Protein AF-A0A961Q2Y9-F1 (afdb_monomer_lite)

Structure (mmCIF, N/CA/C/O backbone):
data_AF-A0A961Q2Y9-F1
#
_entry.id   AF-A0A961Q2Y9-F1
#
loop_
_atom_site.group_PDB
_atom_site.id
_atom_site.type_symbol
_atom_site.label_atom_id
_atom_site.label_alt_id
_atom_site.label_comp_id
_atom_site.label_asym_id
_atom_site.label_entity_id
_atom_site.label_seq_id
_atom_site.pdbx_PDB_ins_code
_atom_site.Cartn_x
_atom_site.Cartn_y
_atom_site.Cartn_z
_atom_site.occupancy
_atom_site.B_iso_or_equiv
_atom_site.auth_seq_id
_atom_site.auth_comp_id
_atom_site.auth_asym_id
_atom_site.auth_atom_id
_atom_site.pdbx_PDB_model_num
ATOM 1 N N . MET A 1 1 ? 25.838 17.462 -24.587 1.00 53.50 1 MET A N 1
ATOM 2 C CA . MET A 1 1 ? 25.795 16.731 -25.877 1.00 53.50 1 MET A CA 1
ATOM 3 C C . MET A 1 1 ? 24.718 17.366 -26.741 1.00 53.50 1 MET A C 1
ATOM 5 O O . MET A 1 1 ? 23.670 17.693 -26.203 1.00 53.50 1 MET A O 1
ATOM 9 N N . GLY A 1 2 ? 24.995 17.615 -28.023 1.00 69.06 2 GLY A N 1
ATOM 10 C CA . GLY A 1 2 ? 24.030 18.199 -28.966 1.00 69.06 2 GLY A CA 1
ATOM 11 C C . GLY A 1 2 ? 23.172 17.138 -29.662 1.00 69.06 2 GLY A C 1
ATOM 12 O O . GLY A 1 2 ? 23.511 15.956 -29.636 1.00 69.06 2 GLY A O 1
ATOM 13 N N . VAL A 1 3 ? 22.082 17.573 -30.302 1.00 74.31 3 VAL A N 1
ATOM 14 C CA . VAL A 1 3 ? 21.049 16.722 -30.931 1.00 74.31 3 VAL A CA 1
ATOM 15 C C . VAL A 1 3 ? 21.631 15.692 -31.916 1.00 74.31 3 VAL A C 1
ATOM 17 O O . VAL A 1 3 ? 21.149 14.567 -31.968 1.00 74.31 3 VAL A O 1
ATOM 20 N N . GLU A 1 4 ? 22.704 16.032 -32.636 1.00 78.62 4 GLU A N 1
ATOM 21 C CA . GLU A 1 4 ? 23.309 15.158 -33.658 1.00 78.62 4 GLU A CA 1
ATOM 22 C C . GLU A 1 4 ? 24.209 14.038 -33.110 1.00 78.62 4 GLU A C 1
ATOM 24 O O . GLU A 1 4 ? 24.488 13.075 -33.817 1.00 78.62 4 GLU A O 1
ATOM 29 N N . ALA A 1 5 ? 24.652 14.133 -31.854 1.00 80.62 5 ALA A N 1
ATOM 30 C CA . ALA A 1 5 ? 25.559 13.160 -31.233 1.00 80.62 5 ALA A CA 1
ATOM 31 C C . ALA A 1 5 ? 24.943 12.475 -30.004 1.00 80.62 5 ALA A C 1
ATOM 33 O O . ALA A 1 5 ? 25.650 11.822 -29.237 1.00 80.62 5 ALA A O 1
ATOM 34 N N . SER A 1 6 ? 23.635 12.643 -29.784 1.00 77.19 6 SER A N 1
ATOM 35 C CA . SER A 1 6 ? 22.947 12.020 -28.657 1.00 77.19 6 SER A CA 1
ATOM 36 C C . SER A 1 6 ? 22.706 10.531 -28.940 1.00 77.19 6 SER A C 1
ATOM 38 O O . SER A 1 6 ? 22.000 10.203 -29.899 1.00 77.19 6 SER A O 1
ATOM 40 N N . PRO A 1 7 ? 23.280 9.605 -28.151 1.00 79.81 7 PRO A N 1
ATOM 41 C CA . PRO A 1 7 ? 23.082 8.180 -28.371 1.00 79.81 7 PRO A CA 1
ATOM 42 C C . PRO A 1 7 ? 21.623 7.786 -28.114 1.00 79.81 7 PRO A C 1
ATOM 44 O O . PRO A 1 7 ? 21.068 8.033 -27.045 1.00 79.81 7 PRO A O 1
ATOM 47 N N . ALA A 1 8 ? 21.013 7.114 -29.090 1.00 82.19 8 ALA A N 1
ATOM 48 C CA . ALA A 1 8 ? 19.681 6.534 -28.964 1.00 82.19 8 ALA A CA 1
ATOM 49 C C . ALA A 1 8 ? 19.790 5.069 -28.516 1.00 82.19 8 ALA A C 1
ATOM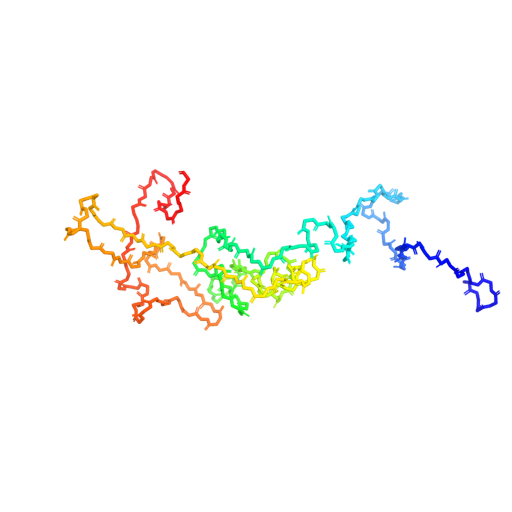 51 O O . ALA A 1 8 ? 19.684 4.148 -29.330 1.00 82.19 8 ALA A O 1
ATOM 52 N N . TYR A 1 9 ? 20.034 4.843 -27.223 1.00 85.56 9 TYR A N 1
ATOM 53 C CA . TYR A 1 9 ? 20.054 3.489 -26.665 1.00 85.56 9 TYR A CA 1
ATOM 54 C C . TYR A 1 9 ? 18.660 2.854 -26.779 1.00 85.56 9 TYR A C 1
ATOM 56 O O . TYR A 1 9 ? 17.698 3.318 -26.170 1.00 85.56 9 TYR A O 1
ATOM 64 N N . ARG A 1 10 ? 18.540 1.787 -27.578 1.00 87.06 10 ARG A N 1
ATOM 65 C CA . ARG A 1 10 ? 17.295 1.021 -27.750 1.00 87.06 10 ARG A CA 1
ATOM 66 C C . ARG A 1 10 ? 17.354 -0.268 -26.946 1.00 87.06 10 ARG A C 1
ATOM 68 O O . ARG A 1 10 ? 18.380 -0.935 -26.931 1.00 87.06 10 ARG A O 1
ATOM 75 N N . GLY A 1 11 ? 16.241 -0.629 -26.312 1.00 84.81 11 GLY A N 1
ATOM 76 C CA . GLY A 1 11 ? 16.133 -1.872 -25.539 1.00 84.81 11 GLY A CA 1
ATOM 77 C C . GLY A 1 11 ? 16.894 -1.872 -24.207 1.00 84.81 11 GLY A C 1
ATOM 78 O O . GLY A 1 11 ? 16.858 -2.874 -23.499 1.00 84.81 11 GLY A O 1
ATOM 79 N N . THR A 1 12 ? 17.526 -0.753 -23.845 1.00 88.12 12 THR A N 1
ATOM 80 C CA . THR A 1 12 ? 18.248 -0.563 -22.584 1.00 88.12 12 THR A CA 1
ATOM 81 C C . THR A 1 12 ? 17.514 0.469 -21.738 1.00 88.12 12 THR A C 1
ATOM 83 O O . THR A 1 12 ? 17.208 1.557 -22.222 1.00 88.12 12 THR A O 1
ATOM 86 N N . ALA A 1 13 ? 17.252 0.146 -20.471 1.00 87.06 13 ALA A N 1
ATOM 87 C CA . ALA A 1 13 ? 16.836 1.138 -19.486 1.00 87.06 13 ALA A CA 1
ATOM 88 C C . ALA A 1 13 ? 18.084 1.863 -18.966 1.00 87.06 13 ALA A C 1
ATOM 90 O O . ALA A 1 13 ? 19.043 1.214 -18.550 1.00 87.06 13 ALA A O 1
ATOM 91 N N . TYR A 1 14 ? 18.085 3.192 -19.008 1.00 89.31 14 TYR A N 1
ATOM 92 C CA . TYR A 1 14 ? 19.189 4.019 -18.530 1.00 89.31 14 TYR A CA 1
ATOM 93 C C . TYR A 1 14 ? 18.678 5.023 -17.493 1.00 89.31 14 TYR A C 1
ATOM 95 O O . TYR A 1 14 ? 17.550 5.502 -17.583 1.00 89.31 14 TYR A O 1
ATOM 103 N N . VAL A 1 15 ? 19.520 5.335 -16.508 1.00 89.19 15 VAL A N 1
ATOM 104 C CA . VAL A 1 15 ? 19.272 6.363 -15.489 1.00 89.19 15 VAL A CA 1
ATOM 105 C C . VAL A 1 15 ? 20.273 7.484 -15.733 1.00 89.19 15 VAL A C 1
ATOM 107 O O . VAL A 1 15 ? 21.474 7.227 -15.805 1.00 89.19 15 VAL A O 1
ATOM 110 N N . VAL A 1 16 ? 19.782 8.711 -15.894 1.00 90.88 16 VAL A N 1
ATOM 111 C CA . VAL A 1 16 ? 20.620 9.906 -16.049 1.00 90.88 16 VAL A CA 1
ATOM 112 C C . VAL A 1 16 ? 20.504 10.732 -14.783 1.00 90.88 16 VAL A C 1
ATOM 114 O O . VAL A 1 16 ? 19.406 10.946 -14.278 1.00 90.88 16 VAL A O 1
ATOM 117 N N . PHE A 1 17 ? 21.645 11.196 -14.293 1.00 90.06 17 PHE A N 1
ATOM 118 C CA . PHE A 1 17 ? 21.710 12.179 -13.228 1.00 90.06 17 PHE A CA 1
ATOM 119 C C . PHE A 1 17 ? 22.147 13.509 -13.825 1.00 90.06 17 PHE A C 1
ATOM 121 O O . PHE A 1 17 ? 23.145 13.565 -14.545 1.00 90.06 17 PHE A O 1
ATOM 128 N N . GLU A 1 18 ? 21.413 14.563 -13.501 1.00 91.94 18 GLU A N 1
ATOM 129 C CA . GLU A 1 18 ? 21.791 15.941 -13.790 1.00 91.94 18 GLU A CA 1
ATOM 130 C C . GLU A 1 18 ? 22.204 16.591 -12.471 1.00 91.94 18 GLU A C 1
ATOM 132 O O . GLU A 1 18 ? 21.523 16.419 -11.460 1.00 91.94 18 GLU A O 1
ATOM 137 N N . ASP A 1 19 ? 23.357 17.261 -12.471 1.00 91.81 19 ASP A N 1
ATOM 138 C CA . ASP A 1 19 ? 23.882 18.022 -11.331 1.00 91.81 19 ASP A CA 1
ATOM 139 C C . ASP A 1 19 ? 23.862 17.281 -9.974 1.00 91.81 19 ASP A C 1
ATOM 141 O O . ASP A 1 19 ? 23.547 17.864 -8.939 1.00 91.81 19 ASP A O 1
ATOM 145 N N . LEU A 1 20 ? 24.229 15.988 -9.954 1.00 90.44 20 LEU A N 1
ATOM 146 C CA . LEU A 1 20 ? 24.308 15.191 -8.720 1.00 90.44 20 LEU A CA 1
ATOM 147 C C . LEU A 1 20 ? 25.367 15.774 -7.756 1.00 90.44 20 LEU A C 1
ATOM 149 O O . LEU A 1 20 ? 26.562 15.720 -8.072 1.00 90.44 20 LEU A O 1
ATOM 153 N N . PRO A 1 21 ? 24.987 16.280 -6.567 1.00 91.94 21 PRO A N 1
ATOM 154 C CA . PRO A 1 21 ? 25.939 16.859 -5.625 1.00 91.94 21 PRO A CA 1
ATOM 155 C C . PRO A 1 21 ? 26.816 15.769 -4.992 1.00 91.94 21 PRO A C 1
ATOM 157 O O . PRO A 1 21 ? 26.353 14.952 -4.202 1.00 91.94 21 PRO A O 1
ATOM 160 N N . LEU A 1 22 ? 28.113 15.764 -5.316 1.00 92.81 22 LEU A N 1
ATOM 161 C CA . LEU A 1 22 ? 29.067 14.766 -4.804 1.00 92.81 22 LEU A CA 1
ATOM 162 C C . LEU A 1 22 ? 29.670 15.110 -3.434 1.00 92.81 22 LEU A C 1
ATOM 164 O O . LEU A 1 22 ? 30.385 14.284 -2.863 1.00 92.81 22 LEU A O 1
ATOM 168 N N . ASN A 1 23 ? 29.380 16.299 -2.898 1.00 94.12 23 ASN A N 1
ATOM 169 C CA . ASN A 1 23 ? 29.912 16.754 -1.610 1.00 94.12 23 ASN A CA 1
ATOM 170 C C . ASN A 1 23 ? 29.570 15.769 -0.478 1.00 94.12 23 ASN A C 1
ATOM 172 O O . ASN A 1 23 ? 30.440 15.435 0.325 1.00 94.12 23 ASN A O 1
ATOM 176 N N . ASP A 1 24 ? 28.348 15.229 -0.486 1.00 91.12 24 ASP A N 1
ATOM 177 C CA . ASP A 1 24 ? 27.860 14.267 0.514 1.00 91.12 24 ASP A CA 1
ATOM 178 C C . ASP A 1 24 ? 28.528 12.884 0.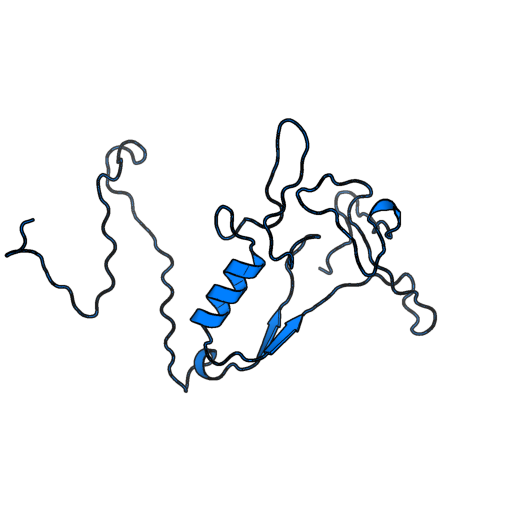394 1.00 91.12 24 ASP A C 1
ATOM 180 O O . ASP A 1 24 ? 28.490 12.079 1.323 1.00 91.12 24 ASP A O 1
ATOM 184 N N . TYR A 1 25 ? 29.199 12.614 -0.731 1.00 89.88 25 TYR A N 1
ATOM 185 C CA . TYR A 1 25 ? 29.881 11.353 -1.038 1.00 89.88 25 TYR A CA 1
ATOM 186 C C . TYR A 1 25 ? 31.410 11.497 -1.037 1.00 89.88 25 TYR A C 1
ATOM 188 O O . TYR A 1 25 ? 32.126 10.738 -1.696 1.00 89.88 25 TYR A O 1
ATOM 196 N N . GLY A 1 26 ? 31.940 12.499 -0.327 1.00 92.81 26 GLY A N 1
ATOM 197 C CA . GLY A 1 26 ? 33.382 12.747 -0.252 1.00 92.81 26 GLY A CA 1
ATOM 198 C C . GLY A 1 26 ? 33.998 13.121 -1.602 1.00 92.81 26 GLY A C 1
ATOM 199 O O . GLY A 1 26 ? 35.153 12.780 -1.866 1.00 92.81 26 GLY A O 1
ATOM 200 N N . ASN A 1 27 ? 33.224 13.789 -2.464 1.00 93.56 27 ASN A N 1
ATOM 201 C CA . ASN A 1 27 ? 33.602 14.174 -3.826 1.00 93.56 27 ASN A CA 1
ATOM 202 C C . ASN A 1 27 ? 33.992 12.990 -4.723 1.00 93.56 27 ASN A C 1
ATOM 204 O O . ASN A 1 27 ? 34.844 13.114 -5.605 1.00 93.56 27 ASN A O 1
ATOM 208 N N . ARG A 1 28 ? 33.372 11.827 -4.504 1.00 92.25 28 ARG A N 1
ATOM 209 C CA . ARG A 1 28 ? 33.528 10.632 -5.341 1.00 92.25 28 ARG A CA 1
ATOM 210 C C . ARG A 1 28 ? 32.167 10.152 -5.808 1.00 92.25 28 ARG A C 1
ATOM 212 O O . ARG A 1 28 ? 31.181 10.303 -5.096 1.00 92.25 28 ARG A O 1
ATOM 219 N N . LEU A 1 29 ? 32.124 9.546 -6.993 1.00 91.00 29 LEU A N 1
ATOM 220 C CA . LEU A 1 29 ? 30.908 8.895 -7.463 1.00 91.00 29 LEU A CA 1
ATOM 221 C C . LEU A 1 29 ? 30.599 7.705 -6.532 1.00 91.00 29 LEU A C 1
ATOM 223 O O . LEU A 1 29 ? 31.441 6.806 -6.426 1.00 91.00 29 LEU A O 1
ATOM 227 N N . PRO A 1 30 ? 29.447 7.689 -5.839 1.00 92.31 30 PRO A N 1
ATOM 228 C CA . PRO A 1 30 ? 29.106 6.587 -4.952 1.00 92.31 30 PRO A CA 1
ATOM 229 C C . PRO A 1 30 ? 28.780 5.320 -5.748 1.00 92.31 30 PRO A C 1
ATOM 231 O O . PRO A 1 30 ? 28.392 5.373 -6.917 1.00 92.31 30 PRO A O 1
ATOM 234 N N . GLN A 1 31 ? 28.879 4.162 -5.092 1.00 92.62 31 GLN A N 1
ATOM 235 C CA . GLN A 1 31 ? 28.265 2.948 -5.615 1.00 92.62 31 GLN A CA 1
ATOM 236 C C . GLN A 1 31 ? 26.744 3.095 -5.511 1.00 92.62 31 GLN A C 1
ATOM 238 O O . GLN A 1 31 ? 26.186 3.129 -4.416 1.00 92.62 31 GLN A O 1
ATOM 243 N N . LEU A 1 32 ? 26.078 3.179 -6.658 1.00 91.25 32 LEU A N 1
ATOM 244 C CA . LEU A 1 32 ? 24.626 3.278 -6.737 1.00 91.25 32 LEU A CA 1
ATOM 245 C C . LEU A 1 32 ? 24.025 1.879 -6.869 1.00 91.25 32 LEU A C 1
ATOM 247 O O . LEU A 1 32 ? 24.504 1.058 -7.650 1.00 91.25 32 LEU A O 1
ATOM 251 N N . SER A 1 33 ? 22.973 1.615 -6.104 1.00 91.75 33 SER A N 1
ATOM 252 C CA . SER A 1 33 ? 22.160 0.406 -6.227 1.00 91.75 33 SER A CA 1
ATOM 253 C C . SER A 1 33 ? 20.728 0.828 -6.512 1.00 91.75 33 SER A C 1
ATOM 255 O O . SER A 1 33 ? 20.224 1.755 -5.882 1.00 91.75 33 SER A O 1
ATOM 257 N N . PHE A 1 34 ? 20.088 0.159 -7.466 1.00 88.56 34 PHE A N 1
ATOM 258 C CA . PHE A 1 34 ? 18.724 0.459 -7.882 1.00 88.56 34 PHE A CA 1
ATOM 259 C C . PHE A 1 34 ? 17.868 -0.788 -7.739 1.00 88.56 34 PHE A C 1
ATOM 261 O O . PHE A 1 34 ? 18.268 -1.874 -8.158 1.00 88.56 34 PHE A O 1
ATOM 268 N N . GLU A 1 35 ? 16.672 -0.612 -7.199 1.00 86.12 35 GLU A N 1
ATOM 269 C CA . GLU A 1 35 ? 15.613 -1.600 -7.321 1.00 86.12 35 GLU A CA 1
ATOM 270 C C . GLU A 1 35 ? 14.895 -1.363 -8.655 1.00 86.12 35 GLU A C 1
ATOM 272 O O . GLU A 1 35 ? 14.405 -0.265 -8.921 1.00 86.12 35 GLU A O 1
ATOM 277 N N . VAL A 1 36 ? 14.888 -2.370 -9.530 1.00 84.69 36 VAL A N 1
ATOM 278 C CA . VAL A 1 36 ? 14.313 -2.264 -10.876 1.00 84.69 36 VAL A CA 1
ATOM 279 C C . VAL A 1 36 ? 13.207 -3.293 -11.025 1.00 84.69 36 VAL A C 1
ATOM 281 O O . VAL A 1 36 ? 13.453 -4.497 -10.984 1.00 84.69 36 VAL A O 1
ATOM 284 N N . PHE A 1 37 ? 11.994 -2.812 -11.271 1.00 76.81 37 PHE A N 1
ATOM 285 C CA . PHE A 1 37 ? 10.845 -3.652 -11.577 1.00 76.81 37 PHE A CA 1
ATOM 286 C C . PHE A 1 37 ? 10.619 -3.672 -13.087 1.00 76.81 37 PHE A C 1
ATOM 288 O O . PHE A 1 37 ? 10.372 -2.635 -13.702 1.00 76.81 37 PHE A O 1
ATOM 295 N N . ARG A 1 38 ? 10.691 -4.860 -13.692 1.00 79.31 38 ARG A N 1
ATOM 296 C CA . ARG A 1 38 ? 10.349 -5.078 -15.102 1.00 79.31 38 ARG A CA 1
ATOM 297 C C . ARG A 1 38 ? 9.248 -6.134 -15.188 1.00 79.31 38 ARG A C 1
ATOM 299 O O . ARG A 1 38 ? 9.572 -7.314 -15.307 1.00 79.31 38 ARG A O 1
ATOM 306 N N . PRO A 1 39 ? 7.968 -5.740 -15.124 1.00 67.44 39 PRO A N 1
ATOM 307 C CA . PRO A 1 39 ? 6.883 -6.688 -15.306 1.00 67.44 39 PRO A CA 1
ATOM 308 C C . PRO A 1 39 ? 6.944 -7.250 -16.726 1.00 67.44 39 PRO A C 1
ATOM 310 O O . PRO A 1 39 ? 6.868 -6.519 -17.716 1.00 67.44 39 PRO A O 1
ATOM 313 N N . LEU A 1 40 ? 7.135 -8.561 -16.829 1.00 66.75 40 LEU A N 1
ATOM 314 C CA . LEU A 1 40 ? 6.944 -9.287 -18.073 1.00 66.75 40 LEU A CA 1
ATOM 315 C C . LEU A 1 40 ? 5.497 -9.763 -18.056 1.00 66.75 40 LEU A C 1
ATOM 317 O O . LEU A 1 40 ? 5.163 -10.710 -17.349 1.00 66.75 40 LEU A O 1
ATOM 321 N N . ALA A 1 41 ? 4.637 -9.096 -18.828 1.00 62.31 41 ALA A N 1
ATOM 322 C CA . ALA A 1 41 ? 3.274 -9.555 -19.098 1.00 62.31 41 ALA A CA 1
ATOM 323 C C . ALA A 1 41 ? 3.294 -10.759 -20.060 1.00 62.31 41 ALA A C 1
ATOM 325 O O . ALA A 1 41 ? 2.609 -10.780 -21.081 1.00 62.31 41 ALA A O 1
ATOM 326 N N . ASP A 1 42 ? 4.148 -11.731 -19.759 1.00 75.31 42 ASP A N 1
ATOM 327 C CA . ASP A 1 42 ? 4.182 -13.013 -20.427 1.00 75.31 42 ASP A CA 1
ATOM 328 C C . ASP A 1 42 ? 3.020 -13.844 -19.862 1.00 75.31 42 ASP A C 1
ATOM 330 O O . ASP A 1 42 ? 2.900 -13.979 -18.643 1.00 75.31 42 ASP A O 1
ATOM 334 N N . PRO A 1 43 ? 2.101 -14.342 -20.704 1.00 72.88 43 PRO A N 1
ATOM 335 C CA . PRO A 1 43 ? 0.965 -15.122 -20.238 1.00 72.88 43 PRO A CA 1
ATOM 336 C C . PRO A 1 43 ? 1.352 -16.393 -19.476 1.00 72.88 43 PRO A C 1
ATOM 338 O O . PRO A 1 43 ? 0.484 -16.896 -18.769 1.00 72.88 43 PRO A O 1
ATOM 341 N N . ASP A 1 44 ? 2.597 -16.867 -19.577 1.00 82.81 44 ASP A N 1
ATOM 342 C CA . ASP A 1 44 ? 3.078 -18.074 -18.903 1.00 82.81 44 ASP A CA 1
ATOM 343 C C . ASP A 1 44 ? 3.811 -17.786 -17.574 1.00 82.81 44 ASP A C 1
ATOM 345 O O . ASP A 1 44 ? 4.250 -18.718 -16.894 1.00 82.81 44 ASP A O 1
ATOM 349 N N . THR A 1 45 ? 3.928 -16.519 -17.149 1.00 83.94 45 THR A N 1
ATOM 350 C CA . THR A 1 45 ? 4.461 -16.171 -15.817 1.00 83.94 45 THR A CA 1
ATOM 351 C C . THR A 1 45 ? 3.384 -16.234 -14.738 1.00 83.94 45 THR A C 1
ATOM 353 O O . THR A 1 45 ? 2.184 -16.131 -15.003 1.00 83.94 45 THR A O 1
ATOM 356 N N . ALA A 1 46 ? 3.807 -16.365 -13.478 1.00 83.19 46 ALA A N 1
ATOM 357 C CA . ALA A 1 46 ? 2.888 -16.332 -12.343 1.00 83.19 46 ALA A CA 1
ATOM 358 C C . ALA A 1 46 ? 2.093 -15.015 -12.314 1.00 83.19 46 ALA A C 1
ATOM 360 O O . ALA A 1 46 ? 0.875 -15.024 -12.140 1.00 83.19 46 ALA A O 1
ATOM 361 N N . GLU A 1 47 ? 2.752 -13.886 -12.561 1.00 83.31 47 GLU A N 1
ATOM 362 C CA . GLU A 1 47 ? 2.146 -12.558 -12.630 1.00 83.31 47 GLU A CA 1
ATOM 363 C C . GLU A 1 47 ? 1.162 -12.435 -13.802 1.00 83.31 47 GLU A C 1
ATOM 365 O O . GLU A 1 47 ? 0.081 -11.861 -13.653 1.00 83.31 47 GLU A O 1
ATOM 370 N N . GLY A 1 48 ? 1.496 -13.026 -14.955 1.00 84.25 48 GLY A N 1
ATOM 371 C CA . GLY A 1 48 ? 0.637 -13.076 -16.135 1.00 84.25 48 GLY A CA 1
ATOM 372 C C . GLY A 1 48 ? -0.575 -14.002 -16.000 1.00 84.25 48 GLY A C 1
ATOM 373 O O . GLY A 1 48 ? -1.536 -13.850 -16.761 1.00 84.25 48 GLY A O 1
ATOM 374 N N . LEU A 1 49 ? -0.563 -14.938 -15.046 1.00 88.44 49 LEU A N 1
ATOM 375 C CA . LEU A 1 49 ? -1.660 -15.873 -14.760 1.00 88.44 49 LEU A CA 1
ATOM 376 C C . LEU A 1 49 ? -2.495 -15.482 -13.535 1.00 88.44 49 LEU A C 1
ATOM 378 O O . LEU A 1 49 ? -3.639 -15.929 -13.413 1.00 88.44 49 LEU A O 1
ATOM 382 N N . THR A 1 50 ? -1.956 -14.657 -12.637 1.00 90.12 50 THR A N 1
ATOM 383 C CA . THR A 1 50 ? -2.628 -14.282 -11.387 1.00 90.12 50 THR A CA 1
ATOM 384 C C . THR A 1 50 ? -3.868 -13.437 -11.674 1.00 90.12 50 THR A C 1
ATOM 386 O O . THR A 1 50 ? -3.788 -12.361 -12.262 1.00 90.12 50 THR A O 1
ATOM 389 N N . ARG A 1 51 ? -5.031 -13.927 -11.228 1.00 91.69 51 ARG A N 1
ATOM 390 C CA . ARG A 1 51 ? -6.333 -13.242 -11.357 1.00 91.69 51 ARG A CA 1
ATOM 391 C C . ARG A 1 51 ? -6.892 -12.717 -10.042 1.00 91.69 51 ARG A C 1
ATOM 393 O O . ARG A 1 51 ? -7.763 -11.851 -10.032 1.00 91.69 51 ARG A O 1
ATOM 400 N N . ALA A 1 52 ? -6.408 -13.248 -8.929 1.00 93.25 52 ALA A N 1
ATOM 401 C CA . ALA A 1 52 ? -6.900 -12.914 -7.608 1.00 93.25 52 ALA A CA 1
ATOM 402 C C . ALA A 1 52 ? -5.747 -12.891 -6.615 1.00 93.25 52 ALA A C 1
ATOM 404 O O . ALA A 1 52 ? -4.851 -13.733 -6.688 1.00 93.25 52 ALA A O 1
ATOM 405 N N . VAL A 1 53 ? -5.801 -11.961 -5.667 1.00 92.75 53 VAL A N 1
ATOM 406 C CA . VAL A 1 53 ? -4.865 -11.916 -4.541 1.00 92.75 53 VAL A CA 1
ATOM 407 C C . VAL A 1 53 ? -5.608 -11.745 -3.224 1.00 92.75 53 VAL A C 1
ATOM 409 O O . VAL A 1 53 ? -6.694 -11.166 -3.167 1.00 92.75 53 VAL A O 1
ATOM 412 N N . THR A 1 54 ? -4.998 -12.223 -2.146 1.00 92.31 54 THR A N 1
ATOM 413 C CA . THR A 1 54 ? -5.432 -11.916 -0.784 1.00 92.31 54 THR A CA 1
ATOM 414 C C . THR A 1 54 ? -4.544 -10.809 -0.242 1.00 92.31 54 THR A C 1
ATOM 416 O O . THR A 1 54 ? -3.345 -11.006 -0.053 1.00 92.31 54 THR A O 1
ATOM 419 N N . LEU A 1 55 ? -5.128 -9.641 0.003 1.00 89.56 55 LEU A N 1
ATOM 420 C CA . LEU A 1 55 ? -4.425 -8.505 0.574 1.00 89.56 55 LEU A CA 1
ATOM 421 C C . LEU A 1 55 ? -4.400 -8.634 2.096 1.00 89.56 55 LEU A C 1
ATOM 423 O O . LEU A 1 55 ? -5.385 -8.353 2.787 1.00 89.56 55 LEU A O 1
ATOM 427 N N . ILE A 1 56 ? -3.247 -9.044 2.608 1.00 86.94 56 ILE A N 1
ATOM 428 C CA . ILE A 1 56 ? -2.972 -9.107 4.041 1.00 86.94 56 ILE A CA 1
ATOM 429 C C . ILE A 1 56 ? -2.489 -7.721 4.483 1.00 86.94 56 ILE A C 1
ATOM 431 O O . ILE A 1 56 ? -1.545 -7.197 3.887 1.00 86.94 56 ILE A O 1
ATOM 435 N N . PRO A 1 57 ? -3.121 -7.092 5.487 1.00 78.25 57 PRO A N 1
ATOM 436 C CA . PRO A 1 57 ? -2.661 -5.805 5.966 1.00 78.25 57 PRO A CA 1
ATOM 437 C C . PRO A 1 57 ? -1.364 -5.986 6.756 1.00 78.25 57 PRO A C 1
ATOM 439 O O . PRO A 1 57 ? -1.181 -6.971 7.471 1.00 78.25 57 PRO A O 1
ATOM 442 N N . ALA A 1 58 ? -0.489 -4.988 6.676 1.00 69.62 58 ALA A N 1
ATOM 443 C CA . ALA A 1 58 ? 0.520 -4.775 7.705 1.00 69.62 58 ALA A CA 1
ATOM 444 C C . ALA A 1 58 ? -0.135 -4.286 9.017 1.00 69.62 58 ALA A C 1
ATOM 446 O O . ALA A 1 58 ? -1.354 -4.102 9.101 1.00 69.62 58 ALA A O 1
ATOM 447 N N . SER A 1 59 ? 0.676 -4.042 10.045 1.00 68.31 59 SER A N 1
ATOM 448 C CA . SER A 1 59 ? 0.204 -3.456 11.301 1.00 68.31 59 SER A CA 1
ATOM 449 C C . SER A 1 59 ? -0.290 -2.017 11.110 1.00 68.31 59 SER A C 1
ATOM 451 O O . SER A 1 59 ? 0.248 -1.259 10.303 1.00 68.31 59 SER A O 1
ATOM 453 N N . GLY A 1 60 ? -1.320 -1.633 11.869 1.00 74.19 60 GLY A N 1
ATOM 454 C CA . GLY A 1 60 ? -1.811 -0.257 11.921 1.00 74.19 60 GLY A CA 1
ATOM 455 C C . GLY A 1 60 ? -3.305 -0.089 11.644 1.00 74.19 60 GLY A C 1
ATOM 456 O O . GLY A 1 60 ? -3.972 -0.896 11.004 1.00 74.19 60 GLY A O 1
ATOM 457 N N . GLU A 1 61 ? -3.854 1.014 12.150 1.00 79.31 61 GLU A N 1
ATOM 458 C CA . GLU A 1 61 ? -5.301 1.272 12.161 1.00 79.31 61 GLU A CA 1
ATOM 459 C C . GLU A 1 61 ? -5.826 1.902 10.859 1.00 79.31 61 GLU A C 1
ATOM 461 O O . GLU A 1 61 ? -7.038 1.983 10.658 1.00 79.31 61 GLU A O 1
ATOM 466 N N . PHE A 1 62 ? -4.925 2.357 9.981 1.00 85.56 62 PHE A N 1
ATOM 467 C CA . PHE A 1 62 ? -5.244 3.059 8.731 1.00 85.56 62 PHE A CA 1
ATOM 468 C C . PHE A 1 62 ? -4.605 2.412 7.493 1.00 85.56 62 PHE A C 1
ATOM 470 O O . PHE A 1 62 ? -4.541 3.041 6.439 1.00 85.56 62 PHE A O 1
ATOM 477 N N . THR A 1 63 ? -4.172 1.152 7.585 1.00 85.88 63 THR A N 1
ATOM 478 C CA . THR A 1 63 ? -3.452 0.435 6.515 1.00 85.88 63 THR A CA 1
ATOM 479 C C . THR A 1 63 ? -4.226 0.392 5.193 1.00 85.88 63 THR A C 1
ATOM 481 O O . THR A 1 63 ? -3.638 0.505 4.124 1.00 85.88 63 THR A O 1
ATOM 484 N N . TYR A 1 64 ? -5.558 0.310 5.253 1.00 88.06 64 TYR A N 1
ATOM 485 C CA . TYR A 1 64 ? -6.430 0.319 4.072 1.00 88.06 64 TYR A CA 1
ATOM 486 C C . TYR A 1 64 ? -6.989 1.698 3.705 1.00 88.06 64 TYR A C 1
ATOM 488 O O . TYR A 1 64 ? -7.798 1.811 2.784 1.00 88.06 64 TYR A O 1
ATOM 496 N N . ALA A 1 65 ? -6.613 2.760 4.423 1.00 90.00 65 ALA A N 1
ATOM 497 C CA . ALA A 1 65 ? -7.091 4.095 4.102 1.00 90.00 65 ALA A CA 1
ATOM 498 C C . ALA A 1 65 ? -6.522 4.542 2.748 1.00 90.00 65 ALA A C 1
ATOM 500 O O . ALA A 1 65 ? -5.316 4.519 2.526 1.00 90.00 65 ALA A O 1
ATOM 501 N N . THR A 1 66 ? -7.403 4.999 1.861 1.00 91.50 66 THR A N 1
ATOM 502 C CA . THR A 1 66 ? -7.064 5.492 0.514 1.00 91.50 66 THR A CA 1
ATOM 503 C C . THR A 1 66 ? -6.635 6.959 0.494 1.00 91.50 66 THR A C 1
ATOM 505 O O . THR A 1 66 ? -6.420 7.539 -0.565 1.00 91.50 66 THR A O 1
ATOM 508 N N . VAL A 1 67 ? -6.525 7.579 1.668 1.00 92.19 67 VAL A N 1
ATOM 509 C CA . VAL A 1 67 ? -6.139 8.979 1.850 1.00 92.19 67 VAL A CA 1
ATOM 510 C C . VAL A 1 67 ? -4.965 9.067 2.810 1.00 92.19 67 VAL A C 1
ATOM 512 O O . VAL A 1 67 ? -4.812 8.216 3.686 1.00 92.19 67 VAL A O 1
ATOM 515 N N . ALA A 1 68 ? -4.160 10.111 2.653 1.00 91.38 68 ALA A N 1
ATOM 516 C CA . ALA A 1 68 ? -3.049 10.411 3.540 1.00 91.38 68 ALA A CA 1
ATOM 517 C C . ALA A 1 68 ? -3.540 10.656 4.974 1.00 91.38 68 ALA A C 1
ATOM 519 O O . ALA A 1 68 ? -4.288 11.604 5.216 1.00 91.38 68 ALA A O 1
ATOM 520 N N . ILE A 1 69 ? -3.098 9.824 5.916 1.00 90.44 69 ILE A N 1
ATOM 521 C CA . ILE A 1 69 ? -3.356 9.967 7.346 1.00 90.44 69 ILE A CA 1
ATOM 522 C C . ILE A 1 69 ? -2.059 10.332 8.057 1.00 90.44 69 ILE A C 1
ATOM 524 O O . ILE A 1 69 ? -1.003 9.725 7.849 1.00 90.44 69 ILE A O 1
ATOM 528 N N . ARG A 1 70 ? -2.154 11.320 8.944 1.00 89.81 70 ARG A N 1
ATOM 529 C CA . ARG A 1 70 ? -1.085 11.683 9.873 1.00 89.81 70 ARG A CA 1
ATOM 530 C C . ARG A 1 70 ? -1.591 11.597 11.306 1.00 89.81 70 ARG A C 1
ATOM 532 O O . ARG A 1 70 ? -2.743 11.945 11.567 1.00 89.81 70 ARG A O 1
ATOM 539 N N . LYS A 1 71 ? -0.733 11.158 12.228 1.00 88.19 71 LYS A N 1
ATOM 540 C CA . LYS A 1 71 ? -0.962 11.238 13.676 1.00 88.19 71 LYS A CA 1
ATOM 541 C C . LYS A 1 71 ? -0.181 12.405 14.277 1.00 88.19 71 LYS A C 1
ATOM 543 O O . LYS A 1 71 ? 0.879 12.766 13.770 1.00 88.19 71 LYS A O 1
ATOM 548 N N . GLY A 1 72 ? -0.680 12.965 15.373 1.00 83.19 72 GLY A N 1
ATOM 549 C CA . GLY A 1 72 ? -0.046 14.090 16.072 1.00 83.19 72 GLY A CA 1
ATOM 550 C C . GLY A 1 72 ? -0.988 15.276 16.268 1.00 83.19 72 GLY A C 1
ATOM 551 O O . GLY A 1 72 ? -2.187 15.171 16.010 1.00 83.19 72 GLY A O 1
ATOM 552 N N . GLY A 1 73 ? -0.443 16.388 16.764 1.00 71.44 73 GLY A N 1
ATOM 553 C CA . GLY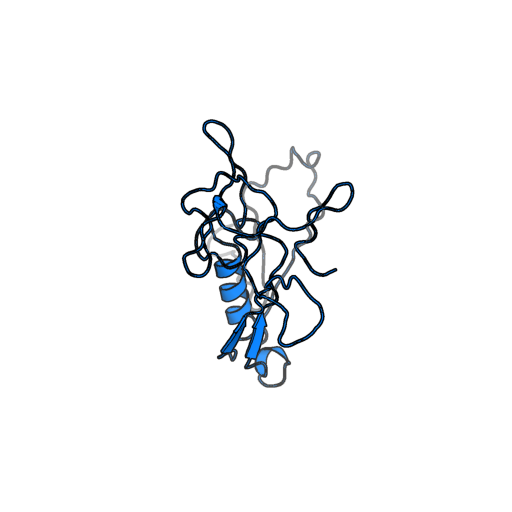 A 1 73 ? -1.199 17.578 17.177 1.00 71.44 73 GLY A CA 1
ATOM 554 C C . GLY A 1 73 ? -0.630 18.884 16.613 1.00 71.44 73 GLY A C 1
ATOM 555 O O . GLY A 1 73 ? 0.111 18.872 15.633 1.00 71.44 73 GLY A O 1
ATOM 556 N N . ASN A 1 74 ? -0.976 20.015 17.240 1.00 64.56 74 ASN A N 1
ATOM 557 C CA . ASN A 1 74 ? -0.617 21.376 16.810 1.00 64.56 74 ASN A CA 1
ATOM 558 C C . ASN A 1 74 ? 0.882 21.692 16.994 1.00 64.56 74 ASN A C 1
ATOM 560 O O . ASN A 1 74 ? 1.252 22.524 17.818 1.00 64.56 74 ASN A O 1
ATOM 564 N N . GLY A 1 75 ? 1.750 21.020 16.243 1.00 74.62 75 GLY A N 1
ATOM 565 C CA . GLY A 1 75 ? 3.180 21.326 16.196 1.00 74.62 75 GLY A CA 1
ATOM 566 C C . GLY A 1 75 ? 3.987 20.286 15.430 1.00 74.62 75 GLY A C 1
ATOM 567 O O . GLY A 1 75 ? 4.807 20.643 14.593 1.00 74.62 75 GLY A O 1
ATOM 568 N N . GLU A 1 76 ? 3.702 19.004 15.652 1.00 82.31 76 GLU A N 1
ATOM 569 C CA . GLU A 1 76 ? 4.400 17.904 14.991 1.00 82.31 76 GLU A CA 1
ATOM 570 C C . GLU A 1 76 ? 3.408 16.819 14.578 1.00 82.31 76 GLU A C 1
ATOM 572 O O . GLU A 1 76 ? 2.530 16.412 15.349 1.00 82.31 76 GLU A O 1
ATOM 577 N N . THR A 1 77 ? 3.542 16.360 13.334 1.00 86.44 77 THR A N 1
ATOM 578 C CA . THR A 1 77 ? 2.739 15.264 12.797 1.00 86.44 77 THR A CA 1
ATOM 579 C C . THR A 1 77 ? 3.643 14.246 12.128 1.00 86.44 77 THR A C 1
ATOM 581 O O . THR A 1 77 ? 4.609 14.602 11.457 1.00 86.44 77 THR A O 1
ATOM 584 N N . THR A 1 78 ? 3.312 12.974 12.298 1.00 88.62 78 THR A N 1
ATOM 585 C CA . THR A 1 78 ? 4.004 11.849 11.666 1.00 88.62 78 THR A CA 1
ATOM 586 C C . THR A 1 78 ? 3.026 11.103 10.772 1.00 88.62 78 THR A C 1
ATOM 588 O O . 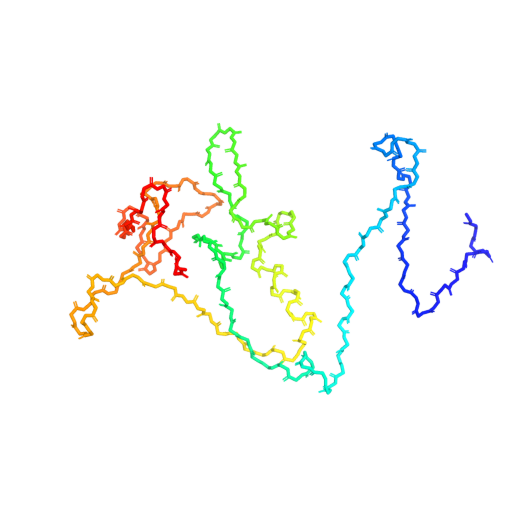THR A 1 78 ? 1.823 11.067 11.038 1.00 88.62 78 THR A O 1
ATOM 591 N N . ALA A 1 79 ? 3.515 10.555 9.664 1.00 89.25 79 ALA A N 1
ATOM 592 C CA . ALA A 1 79 ? 2.678 9.783 8.756 1.00 89.25 79 ALA A CA 1
ATOM 593 C C . ALA A 1 79 ? 2.255 8.450 9.391 1.00 89.25 79 ALA A C 1
ATOM 595 O O . ALA A 1 79 ? 3.071 7.785 10.023 1.00 89.25 79 ALA A O 1
ATOM 596 N N . GLU A 1 80 ? 0.995 8.056 9.193 1.00 88.19 80 GLU A N 1
ATOM 597 C CA . GLU A 1 80 ? 0.512 6.714 9.558 1.00 88.19 80 GLU A CA 1
ATOM 598 C C . GLU A 1 80 ? 0.530 5.753 8.359 1.00 88.19 80 GLU A C 1
ATOM 600 O O . GLU A 1 80 ? 0.742 4.563 8.552 1.00 88.19 80 GLU A O 1
ATOM 605 N N . ASN A 1 81 ? 0.304 6.245 7.133 1.00 90.38 81 ASN A N 1
ATOM 606 C CA . ASN A 1 81 ? 0.172 5.414 5.926 1.00 90.38 81 ASN A CA 1
ATOM 607 C C . ASN A 1 81 ? 0.809 6.050 4.671 1.00 90.38 81 ASN A C 1
ATOM 609 O O . ASN A 1 81 ? 0.221 5.996 3.591 1.00 90.38 81 ASN A O 1
ATOM 613 N N . LEU A 1 82 ? 1.962 6.711 4.818 1.00 91.06 82 LEU A N 1
ATOM 614 C CA . LEU A 1 82 ? 2.698 7.370 3.720 1.00 91.06 82 LEU A CA 1
ATOM 615 C C . LEU A 1 82 ? 4.152 6.880 3.646 1.00 91.06 82 LEU A C 1
ATOM 617 O O . LEU A 1 82 ? 5.081 7.680 3.530 1.00 91.06 82 LEU A O 1
ATOM 621 N N . ASN A 1 83 ? 4.361 5.579 3.803 1.00 88.69 83 ASN A N 1
ATOM 622 C CA . ASN A 1 83 ? 5.688 4.973 3.845 1.00 88.69 83 ASN A CA 1
ATOM 623 C C . ASN A 1 83 ? 6.231 4.674 2.438 1.00 88.69 83 ASN A C 1
ATOM 625 O O . ASN A 1 83 ? 7.440 4.701 2.225 1.00 88.69 83 ASN A O 1
ATOM 629 N N . ALA A 1 84 ? 5.351 4.391 1.474 1.00 85.69 84 ALA A N 1
ATOM 630 C CA . ALA A 1 84 ? 5.722 3.939 0.135 1.00 85.69 84 ALA A CA 1
ATOM 631 C C . ALA A 1 84 ? 6.045 5.085 -0.834 1.00 85.69 84 ALA A C 1
ATOM 633 O O . ALA A 1 84 ? 6.893 4.921 -1.715 1.00 85.69 84 ALA A O 1
ATOM 634 N N . ALA A 1 85 ? 5.357 6.221 -0.702 1.00 87.25 85 ALA A N 1
ATOM 635 C CA . ALA A 1 85 ? 5.613 7.423 -1.486 1.00 87.25 85 ALA A CA 1
ATOM 636 C C . ALA A 1 85 ? 5.146 8.685 -0.734 1.00 87.25 85 ALA A C 1
ATOM 638 O O . ALA A 1 85 ? 4.075 8.671 -0.117 1.00 87.25 85 ALA A O 1
ATOM 639 N N . PRO A 1 86 ? 5.888 9.807 -0.811 1.00 85.69 86 PRO A N 1
ATOM 640 C CA . PRO A 1 86 ? 5.481 11.052 -0.170 1.00 85.69 86 PRO A CA 1
ATOM 641 C C . PRO A 1 86 ? 4.086 11.513 -0.615 1.00 85.69 86 PRO A C 1
ATOM 643 O O . PRO A 1 86 ? 3.805 11.653 -1.803 1.00 85.69 86 PRO A O 1
ATOM 646 N N . GLY A 1 87 ? 3.205 11.770 0.355 1.00 87.12 87 GLY A N 1
ATOM 647 C CA . GLY A 1 87 ? 1.879 12.355 0.121 1.00 87.12 87 GLY A CA 1
ATOM 648 C C . GLY A 1 87 ? 0.821 11.415 -0.468 1.00 87.12 87 GLY A C 1
ATOM 649 O O . GLY A 1 87 ? -0.345 11.800 -0.505 1.00 87.12 87 GLY A O 1
ATOM 650 N N . SER A 1 88 ? 1.187 10.193 -0.861 1.00 91.31 88 SER A N 1
ATOM 651 C CA . SER A 1 88 ? 0.256 9.187 -1.383 1.00 91.31 88 SER A CA 1
ATOM 652 C C . SER A 1 88 ? 0.031 8.082 -0.362 1.00 91.31 88 SER A C 1
ATOM 654 O O . SER A 1 88 ? 0.985 7.577 0.222 1.00 91.31 88 SER A O 1
ATOM 656 N N . ALA A 1 89 ? -1.230 7.705 -0.148 1.00 92.31 89 ALA A N 1
ATOM 657 C CA . ALA A 1 89 ? -1.566 6.629 0.775 1.00 92.31 89 ALA A CA 1
ATOM 658 C C . ALA A 1 89 ? -0.965 5.296 0.310 1.00 92.31 89 ALA A C 1
ATOM 660 O O . ALA A 1 89 ? -1.102 4.935 -0.861 1.00 92.31 89 ALA A O 1
ATOM 661 N N . ASP A 1 90 ? -0.378 4.544 1.241 1.00 91.25 90 ASP A N 1
ATOM 662 C CA . ASP A 1 90 ? 0.297 3.270 0.973 1.00 91.25 90 ASP A CA 1
ATOM 663 C C . ASP A 1 90 ? -0.598 2.287 0.211 1.00 91.25 90 ASP A C 1
ATOM 665 O O . ASP A 1 90 ? -0.139 1.619 -0.710 1.00 91.25 90 ASP A O 1
ATOM 669 N N . MET A 1 91 ? -1.896 2.262 0.531 1.00 91.31 91 MET A N 1
ATOM 670 C CA . MET A 1 91 ? -2.886 1.427 -0.149 1.00 91.31 91 MET A CA 1
ATOM 671 C C . MET A 1 91 ? -2.998 1.733 -1.649 1.00 91.31 91 MET A C 1
ATOM 673 O O . MET A 1 91 ? -3.089 0.815 -2.456 1.00 91.31 91 MET A O 1
ATOM 677 N N . ILE A 1 92 ? -2.981 3.013 -2.031 1.00 93.75 92 ILE A N 1
ATOM 678 C CA . ILE A 1 92 ? -3.078 3.418 -3.440 1.00 93.75 92 ILE A CA 1
ATOM 679 C C . ILE A 1 92 ? -1.806 3.009 -4.180 1.00 93.75 92 ILE A C 1
ATOM 681 O O . ILE A 1 92 ? -1.877 2.334 -5.201 1.00 93.75 92 ILE A O 1
ATOM 685 N N . VAL A 1 93 ? -0.644 3.314 -3.595 1.00 91.56 93 VAL A N 1
ATOM 686 C CA . VAL A 1 93 ? 0.657 2.949 -4.173 1.00 91.56 93 VAL A CA 1
ATOM 687 C C . VAL A 1 93 ? 0.788 1.430 -4.335 1.00 91.56 93 VAL A C 1
ATOM 689 O O . VAL A 1 93 ? 1.298 0.959 -5.350 1.00 91.56 93 VAL A O 1
ATOM 692 N N . ALA A 1 94 ? 0.327 0.652 -3.354 1.00 90.38 94 ALA A N 1
ATOM 693 C CA . ALA A 1 94 ? 0.363 -0.806 -3.403 1.00 90.38 94 ALA A CA 1
ATOM 694 C C . ALA A 1 94 ? -0.539 -1.374 -4.508 1.00 90.38 94 ALA A C 1
ATOM 696 O O . ALA A 1 94 ? -0.113 -2.279 -5.225 1.00 90.38 94 ALA A O 1
ATOM 697 N N . LEU A 1 95 ? -1.755 -0.840 -4.674 1.00 91.62 95 LEU A N 1
ATOM 698 C CA . LEU A 1 95 ? -2.686 -1.279 -5.717 1.00 91.62 95 LEU A CA 1
ATOM 699 C C . LEU A 1 95 ? -2.194 -0.914 -7.123 1.00 91.62 95 LEU A C 1
ATOM 701 O O . LEU A 1 95 ? -2.252 -1.762 -8.011 1.00 91.62 95 LEU A O 1
ATOM 705 N N . ASP A 1 96 ? -1.635 0.283 -7.310 1.00 91.69 96 ASP A N 1
ATOM 706 C CA . ASP A 1 96 ? -1.051 0.693 -8.594 1.00 91.69 96 ASP A CA 1
ATOM 707 C C . ASP A 1 96 ? 0.122 -0.219 -8.984 1.00 91.69 96 ASP A C 1
ATOM 709 O O . ASP A 1 96 ? 0.218 -0.690 -10.120 1.00 91.69 96 ASP A O 1
ATOM 713 N N . ARG A 1 97 ? 1.002 -0.531 -8.021 1.00 90.12 97 ARG A N 1
ATOM 714 C CA . ARG A 1 97 ? 2.118 -1.468 -8.229 1.00 90.12 97 ARG A CA 1
ATOM 715 C C . ARG A 1 97 ? 1.623 -2.883 -8.523 1.00 90.12 97 ARG A C 1
ATOM 717 O O . ARG A 1 97 ? 2.146 -3.518 -9.435 1.00 90.12 97 ARG A O 1
ATOM 724 N N . LEU A 1 98 ? 0.609 -3.362 -7.799 1.00 90.00 98 LEU A N 1
ATOM 725 C CA . LEU A 1 98 ? -0.008 -4.666 -8.044 1.00 90.00 98 LEU A CA 1
ATOM 726 C C . LEU A 1 98 ? -0.563 -4.752 -9.469 1.00 90.00 98 LEU A C 1
ATOM 728 O O . LEU A 1 98 ? -0.278 -5.719 -10.168 1.00 90.00 98 LEU A O 1
ATOM 732 N N . GLN A 1 99 ? -1.309 -3.740 -9.912 1.00 89.06 99 GLN A N 1
ATOM 733 C CA . GLN A 1 99 ? -1.891 -3.713 -11.252 1.00 89.06 99 GLN A CA 1
ATOM 734 C C . GLN A 1 99 ? -0.816 -3.640 -12.345 1.00 89.06 99 GLN A C 1
ATOM 736 O O . GLN A 1 99 ? -0.950 -4.285 -13.384 1.00 89.06 99 GLN A O 1
ATOM 741 N N . ALA A 1 100 ? 0.267 -2.894 -12.111 1.00 88.50 100 ALA A N 1
ATOM 742 C CA . ALA A 1 100 ? 1.397 -2.837 -13.034 1.00 88.50 100 ALA A CA 1
ATOM 743 C C . ALA A 1 100 ? 2.144 -4.180 -13.133 1.00 88.50 100 ALA A C 1
ATOM 745 O O . ALA A 1 100 ? 2.618 -4.539 -14.211 1.00 88.50 100 ALA A O 1
ATOM 746 N N . MET A 1 101 ? 2.255 -4.918 -12.023 1.00 87.19 101 MET A N 1
ATOM 747 C CA . MET A 1 101 ? 2.940 -6.212 -11.976 1.00 87.19 101 MET A CA 1
ATOM 748 C C . MET A 1 101 ? 2.092 -7.359 -12.525 1.00 87.19 101 MET A C 1
ATOM 750 O O . MET A 1 101 ? 2.589 -8.148 -13.321 1.00 87.19 101 MET A O 1
ATOM 754 N N . ALA A 1 102 ? 0.826 -7.440 -12.120 1.00 89.38 102 ALA A N 1
ATOM 755 C CA . ALA A 1 102 ? -0.093 -8.520 -12.454 1.00 89.38 102 ALA A CA 1
ATOM 756 C C . ALA A 1 102 ? -1.357 -7.947 -13.128 1.00 89.38 102 ALA A C 1
ATOM 758 O O . ALA A 1 102 ? -2.413 -7.833 -12.500 1.00 89.38 102 ALA A O 1
ATOM 759 N N . PRO A 1 103 ? -1.285 -7.588 -14.425 1.00 86.31 103 PRO A N 1
ATOM 760 C CA . PRO A 1 103 ? -2.342 -6.838 -15.111 1.00 86.31 103 PRO A CA 1
ATOM 761 C C . PRO A 1 103 ? -3.654 -7.614 -15.288 1.00 86.31 103 PRO A C 1
ATOM 763 O O . PRO A 1 103 ? -4.663 -7.024 -15.668 1.00 86.31 103 PRO A O 1
ATOM 766 N N . LYS A 1 104 ? -3.655 -8.932 -15.042 1.00 89.50 104 LYS A N 1
ATOM 767 C CA . LYS A 1 104 ? -4.855 -9.780 -15.109 1.00 89.50 104 LYS A CA 1
ATOM 768 C C . LYS A 1 104 ? -5.567 -9.950 -13.763 1.00 89.50 104 LYS A C 1
ATOM 770 O O . LYS A 1 104 ? -6.565 -10.667 -13.716 1.00 89.50 104 LYS A O 1
ATOM 775 N N . VAL A 1 105 ? -5.088 -9.319 -12.686 1.00 92.31 105 VAL A N 1
ATOM 776 C CA . VAL A 1 105 ? -5.785 -9.335 -11.394 1.00 92.31 105 VAL A CA 1
ATOM 777 C C . VAL A 1 105 ? -7.118 -8.603 -11.527 1.00 92.31 105 VAL A C 1
ATOM 779 O O . VAL A 1 105 ? -7.162 -7.408 -11.798 1.00 92.31 105 VAL A O 1
ATOM 782 N N . GLU A 1 106 ? -8.208 -9.332 -11.310 1.00 93.31 106 GLU A N 1
ATOM 783 C CA . GLU A 1 106 ? -9.586 -8.834 -11.392 1.00 93.31 106 GLU A CA 1
ATOM 784 C C . GLU A 1 106 ? -10.280 -8.800 -10.025 1.00 93.31 106 GLU A C 1
ATOM 786 O O . GLU A 1 106 ? -11.338 -8.192 -9.872 1.00 93.31 106 GLU A O 1
ATOM 791 N N . SER A 1 107 ? -9.692 -9.444 -9.012 1.00 92.69 107 SER A N 1
ATOM 792 C CA . SER A 1 107 ? -10.284 -9.538 -7.679 1.00 92.69 107 SER A CA 1
ATOM 793 C C . SER A 1 107 ? -9.246 -9.466 -6.560 1.00 92.69 107 SER A C 1
ATOM 795 O O . SER A 1 107 ? -8.118 -9.946 -6.680 1.00 92.69 107 SER A O 1
ATOM 797 N N . VAL A 1 108 ? -9.650 -8.863 -5.441 1.00 91.75 108 VAL A N 1
ATOM 798 C CA . VAL A 1 108 ? -8.845 -8.763 -4.221 1.00 91.75 108 VAL A CA 1
ATOM 799 C C . VAL A 1 108 ? -9.704 -9.170 -3.030 1.00 91.75 108 VAL A C 1
ATOM 801 O O . VAL A 1 108 ? -10.776 -8.608 -2.810 1.00 91.75 108 VAL A O 1
ATOM 804 N N . SER A 1 109 ? -9.221 -10.134 -2.247 1.00 92.00 109 SER A N 1
ATOM 805 C CA . SER A 1 109 ? -9.798 -10.493 -0.950 1.00 92.00 109 SER A CA 1
ATOM 806 C C . SER A 1 109 ? -9.118 -9.685 0.154 1.00 92.00 109 SER A C 1
ATOM 808 O O . SER A 1 109 ? -7.893 -9.697 0.255 1.00 92.00 109 SER A O 1
ATOM 810 N N . LEU A 1 110 ? -9.889 -8.972 0.978 1.00 88.69 110 LEU A N 1
ATOM 811 C CA . LEU A 1 110 ? -9.359 -8.180 2.093 1.00 88.69 110 LEU A CA 1
ATOM 812 C C . LEU A 1 110 ? -9.383 -8.992 3.388 1.00 88.69 110 LEU A C 1
ATOM 814 O O . LEU A 1 110 ? -10.443 -9.450 3.819 1.00 88.69 110 LEU A O 1
ATOM 818 N N . VAL A 1 111 ? -8.231 -9.115 4.046 1.00 87.62 111 VAL A N 1
ATOM 819 C CA . VAL A 1 111 ? -8.152 -9.728 5.376 1.00 87.62 111 VAL A CA 1
ATOM 820 C C . VAL A 1 111 ? -8.421 -8.664 6.435 1.00 87.62 111 VAL A C 1
ATOM 822 O O . VAL A 1 111 ? -7.641 -7.736 6.618 1.00 87.62 111 VAL A O 1
ATOM 825 N N . VAL A 1 112 ? -9.524 -8.804 7.169 1.00 81.25 112 VAL A N 1
ATOM 826 C CA . VAL A 1 112 ? -9.877 -7.901 8.274 1.00 81.25 112 VAL A CA 1
ATOM 827 C C . VAL A 1 112 ? -9.835 -8.643 9.604 1.00 81.25 112 VAL A C 1
ATOM 829 O O . VAL A 1 112 ? -10.450 -9.695 9.763 1.00 81.25 112 VAL A O 1
ATOM 832 N N . ALA A 1 113 ? -9.111 -8.086 10.572 1.00 76.50 113 ALA A N 1
ATOM 833 C CA . ALA A 1 113 ? -9.025 -8.644 11.914 1.00 76.50 113 ALA A CA 1
ATOM 834 C C . ALA A 1 113 ? -10.140 -8.090 12.811 1.00 76.50 113 ALA A C 1
ATOM 836 O O . ALA A 1 113 ? -10.401 -6.885 12.839 1.00 76.50 113 ALA A O 1
ATOM 837 N N . TRP A 1 114 ? -10.769 -8.983 13.574 1.00 79.81 114 TRP A N 1
ATOM 838 C CA . TRP A 1 114 ? -11.724 -8.651 14.628 1.00 79.81 114 TRP A CA 1
ATOM 839 C C . TRP A 1 114 ? -11.319 -9.345 15.924 1.00 79.81 114 TRP A C 1
ATOM 841 O O . TRP A 1 114 ? -10.713 -10.415 15.895 1.00 79.81 114 TRP A O 1
ATOM 851 N N . PHE A 1 115 ? -11.680 -8.756 17.064 1.00 83.12 115 PHE A N 1
ATOM 852 C CA . PHE A 1 115 ? -11.325 -9.306 18.367 1.00 83.12 115 PHE A CA 1
ATOM 853 C C . PHE A 1 115 ? -12.502 -10.071 18.955 1.00 83.12 115 PHE A C 1
ATOM 855 O O . PHE A 1 115 ? -13.595 -9.523 19.118 1.00 83.12 115 PHE A O 1
ATOM 862 N N . GLY A 1 116 ? -12.248 -11.333 19.285 1.00 85.50 116 GLY A N 1
ATOM 863 C CA . GLY A 1 116 ? -13.123 -12.167 20.097 1.00 85.50 116 GLY A CA 1
ATOM 864 C C . GLY A 1 116 ? -12.719 -12.107 21.567 1.00 85.50 116 GLY A C 1
ATOM 865 O O . GLY A 1 116 ? -11.538 -11.987 21.886 1.00 85.50 116 GLY A O 1
ATOM 866 N N . ASN A 1 117 ? -13.691 -12.182 22.471 1.00 83.50 117 ASN A N 1
ATOM 867 C CA . ASN A 1 117 ? -13.446 -12.213 23.918 1.00 83.50 117 ASN A CA 1
ATOM 868 C C . ASN A 1 117 ? -13.512 -13.622 24.537 1.00 83.50 117 ASN A C 1
ATOM 870 O O . ASN A 1 117 ? -13.249 -13.760 25.727 1.00 83.50 117 ASN A O 1
ATOM 874 N N . ASP A 1 118 ? -13.865 -14.648 23.759 1.00 85.06 118 ASP A N 1
ATOM 875 C CA . ASP A 1 118 ? -13.955 -16.046 24.197 1.00 85.06 118 ASP A CA 1
ATOM 876 C C . ASP A 1 118 ? -13.521 -16.975 23.046 1.00 85.06 118 ASP A C 1
ATOM 878 O O . ASP A 1 118 ? -13.690 -16.639 21.873 1.00 85.06 118 ASP A O 1
ATOM 882 N N . LEU A 1 119 ? -12.960 -18.143 23.364 1.00 84.56 119 LEU A N 1
A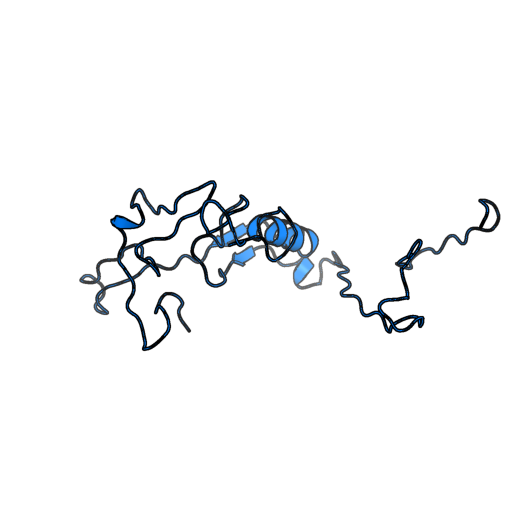TOM 883 C CA . LEU A 1 119 ? -12.541 -19.143 22.370 1.00 84.56 119 LEU A CA 1
ATOM 884 C C . LEU A 1 119 ? -13.692 -20.071 21.946 1.00 84.56 119 LEU A C 1
ATOM 886 O O . LEU A 1 119 ? -13.614 -20.739 20.915 1.00 84.56 119 LEU A O 1
ATOM 890 N N . ARG A 1 120 ? -14.772 -20.135 22.732 1.00 87.31 120 ARG A N 1
ATOM 891 C CA . ARG A 1 120 ? -15.935 -20.979 22.454 1.00 87.31 120 ARG A CA 1
ATOM 892 C C . ARG A 1 120 ? -16.814 -20.312 21.403 1.00 87.31 120 ARG A C 1
ATOM 894 O O . ARG A 1 120 ? -17.473 -19.298 21.652 1.00 87.31 120 ARG A O 1
ATOM 901 N N . CYS A 1 121 ? -16.850 -20.918 20.219 1.00 77.12 121 CYS A N 1
ATOM 902 C CA . CYS A 1 121 ? -17.740 -20.514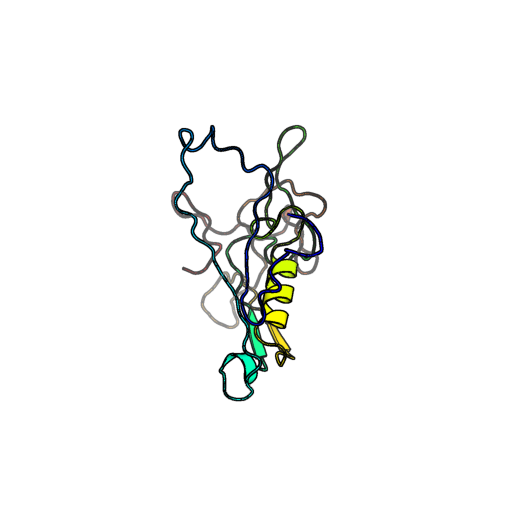 19.136 1.00 77.12 121 CYS A CA 1
ATOM 903 C C . CYS A 1 121 ? -19.204 -20.521 19.620 1.00 77.12 121 CYS A C 1
ATOM 905 O O . CYS A 1 121 ? -19.630 -21.454 20.297 1.00 77.12 121 CYS A O 1
ATOM 907 N N . GLY A 1 122 ? -19.958 -19.463 19.313 1.00 83.88 122 GLY A N 1
ATOM 908 C CA . GLY A 1 122 ? -21.343 -19.271 19.773 1.00 83.88 122 GLY A CA 1
ATOM 909 C C . GLY A 1 122 ? -21.497 -18.469 21.073 1.00 83.88 122 GLY A C 1
ATOM 910 O O . GLY A 1 122 ? -22.553 -17.882 21.282 1.00 83.88 122 GLY A O 1
ATOM 911 N N . TYR A 1 123 ? -20.450 -18.373 21.901 1.00 87.75 123 TYR A N 1
ATOM 912 C CA . TYR A 1 123 ? -20.403 -17.486 23.081 1.00 87.75 123 TYR A CA 1
ATOM 913 C C . TYR A 1 123 ? -19.454 -16.298 22.895 1.00 87.75 123 TYR A C 1
ATOM 915 O O . TYR A 1 123 ? -19.505 -15.333 23.655 1.00 87.75 123 TYR A O 1
ATOM 923 N N . CYS A 1 124 ? -18.579 -16.379 21.894 1.00 87.25 124 CYS A N 1
ATOM 924 C CA . CYS A 1 124 ? -17.647 -15.324 21.541 1.00 87.25 124 CYS A CA 1
ATOM 925 C C . CYS A 1 124 ? -18.376 -14.116 20.943 1.00 87.25 124 CYS A C 1
ATOM 927 O O . CYS A 1 124 ? -19.044 -14.224 19.911 1.00 87.25 124 CYS A O 1
ATOM 929 N N . THR A 1 125 ? -18.194 -12.952 21.561 1.00 86.75 125 THR A N 1
ATOM 930 C CA . THR A 1 125 ? -18.614 -11.675 20.989 1.00 86.75 125 THR A CA 1
ATOM 931 C C . THR A 1 125 ? -17.481 -11.114 20.144 1.00 86.75 125 THR A C 1
ATOM 933 O O . THR A 1 125 ? -16.390 -10.842 20.648 1.00 86.75 125 THR A O 1
ATOM 936 N N . ILE A 1 126 ? -17.766 -10.891 18.863 1.00 85.06 126 ILE A N 1
ATOM 937 C CA . ILE A 1 126 ? -16.832 -10.302 17.904 1.00 85.06 126 ILE A CA 1
ATOM 938 C C . ILE A 1 126 ? -17.010 -8.783 17.916 1.00 85.06 126 ILE A C 1
ATOM 940 O O . ILE A 1 126 ? -18.117 -8.277 17.732 1.00 85.06 126 ILE A O 1
ATOM 944 N N . ARG A 1 127 ? -15.925 -8.043 18.147 1.00 85.50 127 ARG A N 1
ATOM 945 C CA . ARG A 1 127 ? -15.953 -6.578 18.260 1.00 85.50 127 ARG A CA 1
ATOM 946 C C . ARG A 1 127 ? -14.703 -5.929 17.663 1.00 85.50 127 ARG A C 1
ATOM 948 O O . ARG A 1 127 ? -13.636 -6.547 17.651 1.00 85.50 127 ARG A O 1
ATOM 955 N N . PRO A 1 128 ? -14.804 -4.683 17.169 1.00 83.19 128 PRO A N 1
ATOM 956 C CA . PRO A 1 128 ? -13.639 -3.964 16.684 1.00 83.19 128 PRO A CA 1
ATOM 957 C C . PRO A 1 128 ? -12.763 -3.530 17.868 1.00 83.19 128 PRO A C 1
ATOM 959 O O . PRO A 1 128 ? -13.275 -3.092 18.902 1.00 83.19 128 PRO A O 1
ATOM 962 N N . GLY A 1 129 ? -11.444 -3.623 17.698 1.00 82.81 129 GLY A N 1
ATOM 963 C CA . GLY A 1 129 ? -10.463 -3.251 18.718 1.00 82.81 129 GLY A CA 1
ATOM 964 C C . GLY A 1 129 ? -9.591 -2.064 18.318 1.00 82.81 129 GLY A C 1
ATOM 965 O O . GLY A 1 129 ? -9.495 -1.727 17.133 1.00 82.81 129 GLY A O 1
ATOM 966 N N . VAL A 1 130 ? -8.984 -1.425 19.316 1.00 84.81 130 VAL A N 1
ATOM 967 C CA . VAL A 1 130 ? -8.013 -0.330 19.169 1.00 84.81 130 VAL A CA 1
ATOM 968 C C . VAL A 1 130 ? -6.795 -0.575 20.055 1.00 84.81 130 VAL A C 1
ATOM 970 O O . VAL A 1 130 ? -6.909 -1.136 21.144 1.00 84.81 130 VAL A O 1
ATOM 973 N N . GLU A 1 131 ? -5.626 -0.133 19.597 1.00 80.31 131 GLU A N 1
ATOM 974 C CA . GLU A 1 131 ? -4.348 -0.262 20.321 1.00 80.31 131 GLU A CA 1
ATOM 975 C C . GLU A 1 131 ? -4.219 0.744 21.471 1.00 80.31 131 GLU A C 1
ATOM 977 O O . GLU A 1 131 ? -3.617 0.481 22.520 1.00 80.31 131 GLU A O 1
ATOM 982 N N . VAL A 1 132 ? -4.789 1.928 21.255 1.00 78.62 132 VAL A N 1
ATOM 983 C CA . VAL A 1 132 ? -4.769 3.071 22.165 1.00 78.62 132 VAL A CA 1
ATOM 984 C C . VAL A 1 132 ? -6.160 3.693 22.237 1.00 78.62 132 VAL A C 1
ATOM 986 O O . VAL A 1 132 ? -6.866 3.795 21.227 1.00 78.62 132 VAL A O 1
ATOM 989 N N . THR A 1 133 ? -6.538 4.126 23.439 1.00 76.75 133 THR A N 1
ATOM 990 C CA . THR A 1 133 ? -7.819 4.793 23.715 1.00 76.75 133 THR A CA 1
ATOM 991 C C . THR A 1 133 ? -7.911 6.152 23.035 1.00 76.75 133 THR A C 1
ATOM 993 O O . THR A 1 133 ? -8.980 6.543 22.582 1.00 76.75 133 THR A O 1
ATOM 996 N N . GLU A 1 134 ? -6.782 6.843 22.885 1.00 80.19 134 GLU A N 1
ATOM 997 C CA . GLU A 1 134 ? -6.710 8.161 22.267 1.00 80.19 134 GLU A CA 1
ATOM 998 C C . GLU A 1 134 ? -5.595 8.197 21.220 1.00 80.19 134 GLU A C 1
ATOM 1000 O O . GLU A 1 134 ? -4.450 7.829 21.481 1.00 80.19 134 GLU A O 1
ATOM 1005 N N . LYS A 1 135 ? -5.944 8.630 20.006 1.00 80.44 135 LYS A N 1
ATOM 1006 C CA . LYS A 1 135 ? -4.995 8.935 18.932 1.00 80.44 135 LYS A CA 1
ATOM 1007 C C . LYS A 1 135 ? -5.579 10.052 18.080 1.00 80.44 135 LYS A C 1
ATOM 1009 O O . LYS A 1 135 ? -6.581 9.847 17.389 1.00 80.44 135 LYS A O 1
ATOM 1014 N N . ALA A 1 136 ? -4.939 11.216 18.116 1.00 83.31 136 ALA A N 1
ATOM 1015 C CA . ALA A 1 136 ? -5.247 12.301 17.200 1.00 83.31 136 ALA A CA 1
ATOM 1016 C C . ALA A 1 136 ? -4.772 11.913 15.797 1.00 83.31 136 ALA A C 1
ATOM 1018 O O . ALA A 1 136 ? -3.610 11.551 15.606 1.00 83.31 136 ALA A O 1
ATOM 1019 N N . SER A 1 137 ? -5.690 11.947 14.836 1.00 83.19 137 SER A N 1
ATOM 1020 C CA . SER A 1 137 ? -5.419 11.638 13.433 1.00 83.19 137 SER A CA 1
ATOM 1021 C C . SER A 1 137 ? -6.135 12.637 12.538 1.00 83.19 137 SER A C 1
ATOM 1023 O O . SER A 1 137 ? -7.243 13.078 12.845 1.00 83.19 137 SER A O 1
ATOM 1025 N N . SER A 1 138 ? -5.483 13.016 11.444 1.00 82.75 138 SER A N 1
ATOM 1026 C CA . SER A 1 138 ? -6.025 13.929 10.444 1.00 82.75 138 SER A CA 1
ATOM 1027 C C . SER A 1 138 ? -5.816 13.367 9.033 1.00 82.75 138 SER A C 1
ATOM 1029 O O . SER A 1 138 ? -4.825 12.673 8.791 1.00 82.75 138 SER A O 1
ATOM 1031 N N . PRO A 1 139 ? -6.748 13.626 8.095 1.00 82.81 139 PRO A N 1
ATOM 1032 C CA . PRO A 1 139 ? -8.014 14.350 8.271 1.00 82.81 139 PRO A CA 1
ATOM 1033 C C . PRO A 1 139 ? -9.157 13.490 8.841 1.00 82.81 139 PRO A C 1
ATOM 1035 O O . PRO A 1 139 ? -10.234 14.017 9.104 1.00 82.81 139 PRO A O 1
ATOM 1038 N N . ARG A 1 140 ? -8.969 12.173 8.996 1.00 80.00 140 ARG A N 1
ATOM 1039 C CA . ARG A 1 140 ? -10.025 11.258 9.451 1.00 80.00 140 ARG A CA 1
ATOM 1040 C C . ARG A 1 140 ? -9.750 10.722 10.843 1.00 80.00 140 ARG A C 1
ATOM 1042 O O . ARG A 1 140 ? -8.634 10.317 11.141 1.00 80.00 140 ARG A O 1
ATOM 1049 N N . LEU A 1 141 ? -10.820 10.617 11.625 1.00 81.31 141 LEU A N 1
ATOM 1050 C CA . LEU A 1 141 ? -10.852 9.814 12.838 1.00 81.31 141 LEU A CA 1
ATOM 1051 C C . LEU A 1 141 ? -11.203 8.363 12.493 1.00 81.31 141 LEU A C 1
ATOM 1053 O O . LEU A 1 141 ? -11.964 8.085 11.563 1.00 81.31 141 LEU A O 1
ATOM 1057 N N . ARG A 1 142 ? -10.658 7.425 13.267 1.00 80.31 142 ARG A N 1
ATOM 1058 C CA . ARG A 1 142 ? -10.926 5.992 13.113 1.00 80.31 142 ARG A CA 1
ATOM 1059 C C . ARG A 1 142 ? -12.346 5.660 13.580 1.00 80.31 142 ARG A C 1
ATOM 1061 O O . ARG A 1 142 ? -12.693 5.919 14.731 1.00 80.31 142 ARG A O 1
ATOM 1068 N N . SER A 1 143 ? -13.118 4.984 12.732 1.00 82.06 143 SER A N 1
ATOM 1069 C CA . SER A 1 143 ? -14.363 4.299 13.107 1.00 82.06 143 SER A CA 1
ATOM 1070 C C . SER A 1 143 ? -14.520 3.003 12.305 1.00 82.06 143 SER A C 1
ATOM 1072 O O . SER A 1 143 ? -14.019 2.908 11.186 1.00 82.06 143 SER A O 1
ATOM 1074 N N . VAL A 1 144 ? -15.171 1.992 12.885 1.00 80.75 144 VAL A N 1
ATOM 1075 C CA . VAL A 1 144 ? -15.474 0.713 12.213 1.00 80.75 144 VAL A CA 1
ATOM 1076 C C . VAL A 1 144 ? -16.919 0.354 12.515 1.00 80.75 144 VAL A C 1
ATOM 1078 O O . VAL A 1 144 ? -17.299 0.305 13.682 1.00 80.75 144 VAL A O 1
ATOM 1081 N N . SER A 1 145 ? -17.729 0.132 11.478 1.00 80.25 145 SER A N 1
ATOM 1082 C CA . SER A 1 145 ? -19.166 -0.165 11.611 1.00 80.25 145 SER A CA 1
ATOM 1083 C C . SER A 1 145 ? -19.920 0.824 12.517 1.00 80.25 145 SER A C 1
ATOM 1085 O O . SER A 1 145 ? -20.762 0.427 13.314 1.00 80.25 145 SER A O 1
ATOM 1087 N N . GLY A 1 146 ? -19.581 2.117 12.435 1.00 80.88 146 GLY A N 1
ATOM 1088 C CA . GLY A 1 146 ? -20.181 3.177 13.257 1.00 80.88 146 GLY A CA 1
ATOM 1089 C C . GLY A 1 146 ? -19.626 3.300 14.681 1.00 80.88 146 GLY A C 1
ATOM 1090 O O . GLY A 1 146 ? -19.954 4.262 15.363 1.00 80.88 146 GLY A O 1
ATOM 1091 N N . ILE A 1 147 ? -18.752 2.388 15.119 1.00 82.75 147 ILE A N 1
ATOM 1092 C CA . ILE A 1 147 ? -18.119 2.426 16.443 1.00 82.75 147 ILE A CA 1
ATOM 1093 C C . ILE A 1 147 ? -16.876 3.319 16.379 1.00 82.75 147 ILE A C 1
ATOM 1095 O O . ILE A 1 147 ? -15.902 3.009 15.675 1.00 82.75 147 ILE A O 1
ATOM 1099 N N . SER A 1 148 ? -16.914 4.429 17.115 1.00 85.56 148 SER A N 1
ATOM 1100 C CA . SER A 1 148 ? -15.791 5.351 17.295 1.00 85.56 148 SER A CA 1
ATOM 1101 C C . SER A 1 148 ? -14.726 4.773 18.237 1.00 85.56 148 SER A C 1
ATOM 1103 O O . SER A 1 148 ? -14.938 3.770 18.916 1.00 85.56 148 SER A O 1
ATOM 1105 N N . ARG A 1 149 ? -13.526 5.369 18.243 1.00 87.19 149 ARG A N 1
ATOM 1106 C CA . ARG A 1 149 ? -12.374 4.871 19.022 1.00 87.19 149 ARG A CA 1
ATOM 1107 C C . ARG A 1 149 ? -12.658 4.752 20.523 1.00 87.19 149 ARG A C 1
ATOM 1109 O O . ARG A 1 149 ? -12.275 3.752 21.116 1.00 87.19 149 ARG A O 1
ATOM 1116 N N . ASP A 1 150 ? -13.311 5.748 21.107 1.00 84.50 150 ASP A N 1
ATOM 1117 C CA . ASP A 1 150 ? -13.680 5.814 22.527 1.00 84.50 150 ASP A CA 1
ATOM 1118 C C . ASP A 1 150 ? -14.671 4.715 22.942 1.00 84.50 150 ASP A C 1
ATOM 1120 O O . ASP A 1 150 ? -14.715 4.322 24.104 1.00 84.50 150 ASP A O 1
ATOM 1124 N N . GLN A 1 151 ? -15.423 4.180 21.980 1.00 83.88 151 GLN A N 1
ATOM 1125 C CA . GLN A 1 151 ? -16.379 3.090 22.175 1.00 83.88 151 GLN A CA 1
ATOM 1126 C C . GLN A 1 151 ? -15.806 1.714 21.797 1.00 83.88 151 GLN A C 1
ATOM 1128 O O . GLN A 1 151 ? -16.438 0.684 22.044 1.00 83.88 151 GLN A O 1
ATOM 1133 N N . ALA A 1 152 ? -14.630 1.672 21.165 1.00 85.06 152 ALA A N 1
ATOM 1134 C CA . ALA A 1 152 ? -14.010 0.439 20.704 1.00 85.06 152 ALA A CA 1
ATOM 1135 C C . ALA A 1 152 ? -13.304 -0.306 21.845 1.00 85.06 152 ALA A C 1
ATOM 1137 O O . ALA A 1 152 ? -12.872 0.271 22.842 1.00 85.06 152 ALA A O 1
ATOM 1138 N N . HIS A 1 153 ? -13.147 -1.620 21.686 1.00 84.25 153 HIS A N 1
ATOM 1139 C CA . HIS A 1 153 ? -12.460 -2.429 22.683 1.00 84.25 153 HIS A CA 1
ATOM 1140 C C . HIS A 1 153 ? -10.957 -2.119 22.697 1.00 84.25 153 HIS A C 1
ATOM 1142 O O . HIS A 1 153 ? -10.270 -2.346 21.703 1.00 84.25 153 HIS A O 1
ATOM 1148 N N . LEU A 1 154 ? -10.427 -1.644 23.825 1.00 85.19 154 LEU A N 1
ATOM 1149 C CA . LEU A 1 154 ? -8.980 -1.545 24.005 1.00 85.19 154 LEU A CA 1
ATOM 1150 C C . LEU A 1 154 ? -8.383 -2.954 24.086 1.00 85.19 154 LEU A C 1
ATOM 1152 O O . LEU A 1 154 ? -8.749 -3.728 24.974 1.00 85.19 154 LEU A O 1
ATOM 1156 N N . VAL A 1 155 ? -7.476 -3.277 23.165 1.00 84.19 155 VAL A N 1
ATOM 1157 C CA . VAL A 1 155 ? -6.806 -4.581 23.159 1.00 84.19 155 VAL A CA 1
ATOM 1158 C C . VAL A 1 155 ? -5.872 -4.724 24.361 1.00 84.19 155 VAL A C 1
ATOM 1160 O O . VAL A 1 155 ? -5.349 -3.738 24.890 1.00 84.19 155 VAL A O 1
ATOM 1163 N N . SER A 1 156 ? -5.665 -5.965 24.804 1.00 80.81 156 SER A N 1
ATOM 1164 C CA . SER A 1 156 ? -4.733 -6.254 25.894 1.00 80.81 156 SER A CA 1
ATOM 1165 C C . SER A 1 156 ? -3.302 -5.859 25.516 1.00 80.81 156 SER A C 1
ATOM 1167 O O . SER A 1 156 ? -2.967 -5.716 24.339 1.00 80.81 156 SER A O 1
ATOM 1169 N N . ARG A 1 157 ? -2.453 -5.649 26.525 1.00 78.19 157 ARG A N 1
ATOM 1170 C CA . ARG A 1 157 ? -1.048 -5.283 26.339 1.00 78.19 157 ARG A CA 1
ATOM 1171 C C . ARG A 1 157 ? -0.155 -6.279 27.060 1.00 78.19 157 ARG A C 1
ATOM 1173 O O . ARG A 1 157 ? -0.368 -6.554 28.239 1.00 78.19 157 ARG A O 1
ATOM 1180 N N . ASP A 1 158 ? 0.839 -6.784 26.348 1.00 78.25 158 ASP A N 1
ATOM 1181 C CA . ASP A 1 158 ? 2.064 -7.311 26.940 1.00 78.25 158 ASP A CA 1
ATOM 1182 C C . ASP A 1 158 ? 2.906 -6.120 27.432 1.00 78.25 158 ASP A C 1
ATOM 1184 O O . ASP A 1 158 ? 2.767 -5.016 26.907 1.00 78.25 158 ASP A O 1
ATOM 1188 N N . SER A 1 159 ? 3.762 -6.346 28.433 1.00 67.25 159 SER A N 1
ATOM 1189 C CA . SER A 1 159 ? 4.759 -5.452 29.046 1.00 67.25 159 SER A CA 1
ATOM 1190 C C . SER A 1 159 ? 5.303 -4.244 28.250 1.00 67.25 159 SER A C 1
ATOM 1192 O O . SER A 1 159 ? 5.718 -3.284 28.903 1.00 67.25 159 SER A O 1
ATOM 1194 N N . ARG A 1 160 ? 5.280 -4.209 26.903 1.00 63.88 160 ARG A N 1
ATOM 1195 C CA . ARG A 1 160 ? 5.453 -2.969 26.104 1.00 63.88 160 ARG A CA 1
ATOM 1196 C C . ARG A 1 160 ? 4.593 -2.815 24.837 1.00 63.88 160 ARG A C 1
ATOM 1198 O O . ARG A 1 160 ? 4.703 -1.766 24.203 1.00 63.88 160 ARG A O 1
ATOM 1205 N N . GLN A 1 161 ? 3.774 -3.791 24.433 1.00 65.94 161 GLN A N 1
ATOM 1206 C CA . GLN A 1 161 ? 3.136 -3.789 23.104 1.00 65.94 161 GLN A CA 1
ATOM 1207 C C . GLN A 1 161 ? 1.641 -4.156 23.147 1.00 65.94 161 GLN A C 1
ATOM 1209 O O . GLN A 1 161 ? 1.251 -5.055 23.895 1.00 65.94 161 GLN A O 1
ATOM 1214 N N . PRO A 1 162 ? 0.779 -3.470 22.367 1.00 68.88 162 PRO A N 1
ATOM 1215 C CA . PRO A 1 162 ? -0.604 -3.889 22.167 1.00 68.88 162 PRO A CA 1
ATOM 1216 C C . PRO A 1 162 ? -0.682 -5.237 21.448 1.00 68.88 162 PRO A C 1
ATOM 1218 O O . PRO A 1 162 ? -0.045 -5.435 20.417 1.00 68.88 162 PRO A O 1
ATOM 1221 N N . ASN A 1 163 ? -1.549 -6.123 21.927 1.00 70.00 163 ASN A N 1
ATOM 1222 C CA . ASN A 1 163 ? -1.846 -7.407 21.295 1.00 70.00 163 ASN A CA 1
ATOM 1223 C C . ASN A 1 163 ? -2.879 -7.209 20.170 1.00 70.00 163 ASN A C 1
ATOM 1225 O O . ASN A 1 163 ? -4.008 -7.694 20.255 1.00 70.00 163 ASN A O 1
ATOM 1229 N N . ALA A 1 164 ? -2.526 -6.406 19.162 1.00 62.91 164 ALA A N 1
ATOM 1230 C CA . ALA A 1 164 ? -3.435 -5.982 18.091 1.00 62.91 164 ALA A CA 1
ATOM 1231 C C . ALA A 1 164 ? -3.166 -6.646 16.733 1.00 62.91 164 ALA A C 1
ATOM 1233 O O . ALA A 1 164 ? -4.013 -6.591 15.842 1.00 62.91 164 ALA A O 1
ATOM 1234 N N . THR A 1 165 ? -2.022 -7.307 16.586 1.00 53.12 165 THR A N 1
ATOM 1235 C CA . THR A 1 165 ? -1.633 -8.039 15.382 1.00 53.12 165 THR A CA 1
ATOM 1236 C C . THR A 1 165 ? -1.269 -9.459 15.769 1.00 53.12 165 THR A C 1
ATOM 1238 O O . THR A 1 165 ? -0.458 -9.662 16.667 1.00 53.12 165 THR A O 1
ATOM 1241 N N . GLY A 1 166 ? -1.902 -10.437 15.122 1.00 42.22 166 GLY A N 1
ATOM 1242 C CA . GLY A 1 166 ? -1.539 -11.838 15.280 1.00 42.22 166 GLY A CA 1
ATOM 1243 C C . GLY A 1 166 ? -0.136 -12.076 14.730 1.00 42.22 166 GLY A C 1
ATOM 1244 O O . GLY A 1 166 ? 0.035 -12.148 13.515 1.00 42.22 166 GLY A O 1
ATOM 1245 N N . SER A 1 167 ? 0.839 -12.184 15.628 1.00 31.34 167 SER A N 1
ATOM 1246 C CA . SER A 1 167 ? 2.131 -12.840 15.417 1.00 31.34 167 SER A CA 1
ATOM 1247 C C . SER A 1 167 ? 2.430 -13.716 16.618 1.00 31.34 167 SER A C 1
ATOM 1249 O O . SER A 1 167 ? 2.329 -13.162 17.738 1.00 31.34 167 SER A O 1
#

Radius of gyration: 23.0 Å; chains: 1; bounding box: 55×42×63 Å

Sequence (167 aa):
MGVEASPAYRGTAYVVFEDLPLNDYGNRLPQLSFEVFRPLADPDTAEGLTRAVTLIPASGEFTYATVAIRKGGNGETTAENLNAAPGSADMIVALDRLQAMAPKVESVSLVVAWFGNDLRCGYCTIRPGVEVTEKASSPRLRSVSGISRDQAHLVSRDSRQPNATGS

Foldseek 3Di:
DDPVPDDDDPPDDDDDDDPPDCVVVVNDDDPDDDDDDDADCPCPDPLVVDAEEEDDFDDDQCRQPQAWKWWDDDPDIDTRACPPHPRGGVNVVVVVVSCVRRVNHPYYHYDDDWDWPDPDPPPTDTFHEDQDLDIDMPPDAGDDPNQGSVRGHHADDDPHGGPPDDD

pLDDT: mean 83.55, std 9.47, range [31.34, 94.12]

Secondary structure (DSSP, 8-state):
--GGG-----S------SS---GGGTTS--------------TTSHHHH--EEEE---SSTTTT-SS--EEE-SS-EEESS-SSBTTB-HHHHHHHHHHHH-TT--EEEE----EES-SSTTTPPEE-EES-S---EES---EETTEEGGGSEEPPEETTEES-S--